Protein AF-A0A550D1D5-F1 (afdb_monomer_lite)

Radius of gyration: 18.04 Å; chains: 1; bounding box: 49×34×48 Å

Foldseek 3Di:
DCLVVPHDDDDDDPDQDPVRVLVVLPVVDPPVVSQVVLQSDAKDFGWDFDDDVPDNDTDIDGAWMWGDPGRDIDTQKGQDPVVRDMPPPAPVSSPGPVLVVVCVVVVHDPVRSRVVVVVVVVLVVVCVVVVPDDPVVVVVSVCCDVVVPPDPD

Structure (mmCIF, N/CA/C/O backbone):
data_AF-A0A550D1D5-F1
#
_entry.id   AF-A0A550D1D5-F1
#
loop_
_atom_site.group_PDB
_atom_site.id
_atom_site.type_symbol
_atom_site.label_atom_id
_atom_site.label_alt_id
_atom_site.label_comp_id
_atom_site.label_asym_id
_atom_site.label_entity_id
_atom_site.label_seq_id
_atom_site.pdbx_PDB_ins_code
_atom_site.Cartn_x
_atom_site.Cartn_y
_atom_site.Cartn_z
_atom_site.occupancy
_atom_site.B_iso_or_equiv
_atom_site.auth_seq_id
_atom_site.auth_comp_id
_atom_site.auth_asym_id
_atom_site.auth_atom_id
_atom_site.pdbx_PDB_model_num
ATOM 1 N N . GLN A 1 1 ? 8.834 -18.421 -6.012 1.00 59.66 1 GLN A N 1
ATOM 2 C CA . GLN A 1 1 ? 8.501 -19.024 -7.321 1.00 59.66 1 GLN A CA 1
ATOM 3 C C . GLN A 1 1 ? 7.104 -18.640 -7.808 1.00 59.66 1 GLN A C 1
ATOM 5 O O . GLN A 1 1 ? 7.028 -18.185 -8.934 1.00 59.66 1 GLN A O 1
ATOM 10 N N . ALA A 1 2 ? 6.041 -18.703 -6.991 1.00 64.44 2 ALA A N 1
ATOM 11 C CA . ALA A 1 2 ? 4.687 -18.287 -7.411 1.00 64.44 2 ALA A CA 1
ATOM 12 C C . ALA A 1 2 ? 4.609 -16.854 -7.992 1.00 64.44 2 ALA A C 1
ATOM 14 O O . ALA A 1 2 ? 4.050 -16.648 -9.063 1.00 64.44 2 ALA A O 1
ATOM 15 N N . VAL A 1 3 ? 5.254 -15.879 -7.338 1.00 66.12 3 VAL A N 1
ATOM 16 C CA . VAL A 1 3 ? 5.300 -14.490 -7.839 1.00 66.12 3 VAL A CA 1
ATOM 17 C C . VAL A 1 3 ? 6.063 -14.369 -9.161 1.00 66.12 3 VAL A C 1
ATOM 19 O O . VAL A 1 3 ? 5.657 -13.624 -10.045 1.00 66.12 3 VAL A O 1
ATOM 22 N N . ALA A 1 4 ? 7.122 -15.163 -9.343 1.00 55.81 4 ALA A N 1
ATOM 23 C CA . ALA A 1 4 ? 7.909 -15.172 -10.577 1.00 55.81 4 ALA A CA 1
ATOM 24 C C . ALA A 1 4 ? 7.141 -15.759 -11.776 1.00 55.81 4 ALA A C 1
ATOM 26 O O . ALA A 1 4 ? 7.469 -15.447 -12.914 1.00 55.81 4 ALA A O 1
ATOM 27 N N . SER A 1 5 ? 6.119 -16.588 -11.534 1.00 64.12 5 SER A N 1
ATOM 28 C CA . SER A 1 5 ? 5.243 -17.142 -12.573 1.00 64.12 5 SER A CA 1
ATOM 29 C C . SER A 1 5 ? 3.958 -16.333 -12.787 1.00 64.12 5 SER A C 1
ATOM 31 O O . SER A 1 5 ? 3.026 -16.832 -13.410 1.00 64.12 5 SER A O 1
ATOM 33 N N . GLY A 1 6 ? 3.887 -15.099 -12.271 1.00 63.66 6 GLY A N 1
ATOM 34 C CA . GLY A 1 6 ? 2.765 -14.182 -12.499 1.00 63.66 6 GLY A CA 1
ATOM 35 C C . GLY A 1 6 ? 1.617 -14.280 -11.490 1.00 63.66 6 GLY A C 1
ATOM 36 O O . GLY A 1 6 ? 0.579 -13.659 -11.700 1.00 63.66 6 GLY A O 1
ATOM 37 N N . HIS A 1 7 ? 1.777 -15.018 -10.386 1.00 80.12 7 HIS A N 1
ATOM 38 C CA . HIS A 1 7 ? 0.763 -15.069 -9.329 1.00 80.12 7 HIS A CA 1
ATOM 39 C C . HIS A 1 7 ? 0.976 -13.942 -8.316 1.00 80.12 7 HIS A C 1
ATOM 41 O O . HIS A 1 7 ? 2.084 -13.744 -7.817 1.00 80.12 7 HIS A O 1
ATOM 47 N N . GLY A 1 8 ? -0.094 -13.240 -7.940 1.00 81.38 8 GLY A N 1
ATOM 48 C CA . GLY A 1 8 ? -0.052 -12.340 -6.788 1.00 81.38 8 GLY A CA 1
ATOM 49 C C . GLY A 1 8 ? 0.331 -13.108 -5.519 1.00 81.38 8 GLY A C 1
ATOM 50 O O . GLY A 1 8 ? -0.134 -14.225 -5.295 1.00 81.38 8 GLY A O 1
ATOM 51 N N . GLY A 1 9 ? 1.192 -12.522 -4.688 1.00 86.06 9 GLY A N 1
ATOM 52 C CA . GLY A 1 9 ? 1.640 -13.135 -3.442 1.00 86.06 9 GLY A CA 1
ATOM 53 C C . GLY A 1 9 ? 1.754 -12.108 -2.327 1.00 86.06 9 GLY A C 1
ATOM 54 O O . GLY A 1 9 ? 2.210 -10.989 -2.550 1.00 86.06 9 GLY A O 1
ATOM 55 N N . LEU A 1 10 ? 1.360 -12.509 -1.120 1.00 91.12 10 LEU A N 1
ATOM 56 C CA . LEU A 1 10 ? 1.539 -11.741 0.106 1.00 91.12 10 LEU A CA 1
ATOM 57 C C . LEU A 1 10 ? 2.241 -12.627 1.133 1.00 91.12 10 LEU A C 1
ATOM 59 O O . LEU A 1 10 ? 1.920 -13.805 1.275 1.00 91.12 10 LEU A O 1
ATOM 63 N N . THR A 1 11 ? 3.195 -12.056 1.857 1.00 90.31 11 THR A N 1
ATOM 64 C CA . THR A 1 11 ? 3.875 -12.722 2.969 1.00 90.31 11 THR A CA 1
ATOM 65 C C . THR A 1 11 ? 4.204 -11.704 4.053 1.00 90.31 11 THR A C 1
ATOM 67 O O . THR A 1 11 ? 4.201 -10.497 3.806 1.00 90.31 11 THR A O 1
ATOM 70 N N . THR A 1 12 ? 4.508 -12.184 5.254 1.00 91.06 12 THR A N 1
ATOM 71 C CA . THR A 1 12 ? 4.978 -11.355 6.365 1.00 91.06 12 THR A CA 1
ATOM 72 C C . THR A 1 12 ? 6.469 -11.582 6.600 1.00 91.06 12 THR A C 1
ATOM 74 O O . THR A 1 12 ? 6.991 -12.677 6.394 1.00 91.06 12 THR A O 1
ATOM 77 N N . PHE A 1 13 ? 7.169 -10.531 7.028 1.00 89.75 13 PHE A N 1
ATOM 78 C CA . PHE A 1 13 ? 8.565 -10.602 7.450 1.00 89.75 13 PHE A CA 1
ATOM 79 C C . PHE A 1 13 ? 8.719 -9.937 8.811 1.00 89.75 13 PHE A C 1
ATOM 81 O O . PHE A 1 13 ? 8.116 -8.899 9.083 1.00 89.75 13 PHE A O 1
ATOM 88 N N . HIS A 1 14 ? 9.565 -10.514 9.659 1.00 88.56 14 HIS A N 1
ATOM 89 C CA . HIS A 1 14 ? 9.996 -9.841 10.874 1.00 88.56 14 HIS A CA 1
ATOM 90 C C . HIS A 1 14 ? 11.143 -8.878 10.536 1.00 88.56 14 HIS A C 1
ATOM 92 O O . HIS A 1 14 ? 12.240 -9.321 10.201 1.00 88.56 14 HIS A O 1
ATOM 98 N N . GLY A 1 15 ? 10.891 -7.572 10.606 1.00 85.50 15 GLY A N 1
ATOM 99 C CA . GLY A 1 15 ? 11.860 -6.507 10.333 1.00 85.50 15 GLY A CA 1
ATOM 100 C C . GLY A 1 15 ? 11.300 -5.149 10.757 1.00 85.50 15 GLY A C 1
ATOM 101 O O . GLY A 1 15 ? 10.082 -4.992 10.851 1.00 85.50 15 GLY A O 1
ATOM 102 N N . SER A 1 16 ? 12.163 -4.177 11.062 1.00 83.94 16 SER A N 1
ATOM 103 C CA . SER A 1 16 ? 11.716 -2.862 11.548 1.00 83.94 16 SER A CA 1
ATOM 104 C C . SER A 1 16 ? 11.365 -1.881 10.421 1.00 83.94 16 SER A C 1
ATOM 106 O O . SER A 1 16 ? 10.656 -0.897 10.659 1.00 83.94 16 SER A O 1
ATOM 108 N N . ASN A 1 17 ? 11.869 -2.139 9.212 1.00 88.31 17 ASN A N 1
ATOM 109 C CA . ASN A 1 17 ? 11.662 -1.374 7.984 1.00 88.31 17 ASN A CA 1
ATOM 110 C C . ASN A 1 17 ? 12.009 -2.249 6.753 1.00 88.31 17 ASN A C 1
ATOM 112 O O . ASN A 1 17 ? 12.408 -3.407 6.893 1.00 88.31 17 ASN A O 1
ATOM 116 N N . HIS A 1 18 ? 11.875 -1.694 5.546 1.00 90.19 18 HIS A N 1
ATOM 117 C CA . HIS A 1 18 ? 12.176 -2.403 4.299 1.00 90.19 18 HIS A CA 1
ATOM 118 C C . HIS A 1 18 ? 13.664 -2.777 4.145 1.00 90.19 18 HIS A C 1
ATOM 120 O O . HIS A 1 18 ? 13.953 -3.876 3.679 1.00 90.19 18 HIS A O 1
ATOM 126 N N . VAL A 1 19 ? 14.604 -1.931 4.585 1.00 91.06 19 VAL A N 1
ATOM 127 C CA . VAL A 1 19 ? 16.056 -2.199 4.529 1.00 91.06 19 VAL A CA 1
ATOM 128 C C . VAL A 1 19 ? 16.411 -3.456 5.320 1.00 91.06 19 VAL A C 1
ATOM 130 O O . VAL A 1 19 ? 17.149 -4.305 4.819 1.00 91.06 19 VAL A O 1
ATOM 133 N N . ASP A 1 20 ? 15.839 -3.635 6.512 1.00 90.38 20 ASP A N 1
ATOM 134 C CA . ASP A 1 20 ? 16.045 -4.843 7.320 1.00 90.38 20 ASP A CA 1
ATOM 135 C C . ASP A 1 20 ? 15.563 -6.099 6.587 1.00 90.38 20 ASP A C 1
ATOM 137 O O . ASP A 1 20 ? 16.238 -7.129 6.593 1.00 90.38 20 ASP A O 1
ATOM 141 N N . VAL A 1 21 ? 14.388 -6.021 5.952 1.00 89.12 21 VAL A N 1
ATOM 142 C CA . VAL A 1 21 ? 13.800 -7.138 5.200 1.00 89.12 21 VAL A CA 1
ATOM 143 C C . VAL A 1 21 ? 14.686 -7.496 4.008 1.00 89.12 21 VAL A C 1
ATOM 145 O O . VAL A 1 21 ? 15.037 -8.664 3.840 1.00 89.12 21 VAL A O 1
ATOM 148 N N . ILE A 1 22 ? 15.121 -6.503 3.230 1.00 88.56 22 ILE A N 1
ATOM 149 C CA . ILE A 1 22 ? 16.013 -6.706 2.082 1.00 88.56 22 ILE A CA 1
ATOM 150 C C . ILE A 1 22 ? 17.381 -7.249 2.510 1.00 88.56 22 ILE A C 1
ATOM 152 O O . ILE A 1 22 ? 17.929 -8.136 1.848 1.00 88.56 22 ILE A O 1
ATOM 156 N N . THR A 1 23 ? 17.921 -6.772 3.631 1.00 88.69 23 THR A N 1
ATOM 157 C CA . THR A 1 23 ? 19.187 -7.263 4.195 1.00 88.69 23 THR A CA 1
ATOM 158 C C . THR A 1 23 ? 19.064 -8.725 4.614 1.00 88.69 23 THR A C 1
ATOM 160 O O . THR A 1 23 ? 19.919 -9.536 4.267 1.00 88.69 23 THR A O 1
ATOM 163 N N . ARG A 1 24 ? 17.967 -9.102 5.286 1.00 87.06 24 ARG A N 1
ATOM 164 C CA . ARG A 1 24 ? 17.691 -10.499 5.662 1.00 87.06 24 ARG A CA 1
ATOM 165 C C . ARG A 1 24 ? 17.557 -11.404 4.442 1.00 87.06 24 ARG A C 1
ATOM 167 O O . ARG A 1 24 ? 18.178 -12.458 4.412 1.00 87.06 24 ARG A O 1
ATOM 174 N N . ILE A 1 25 ? 16.803 -10.985 3.426 1.00 85.69 25 ILE A N 1
ATOM 175 C CA . ILE A 1 25 ? 16.678 -11.723 2.157 1.00 85.69 25 ILE A CA 1
ATOM 176 C C . ILE A 1 25 ? 18.057 -11.919 1.520 1.00 85.69 25 ILE A C 1
ATOM 178 O O . ILE A 1 25 ? 18.394 -13.026 1.110 1.00 85.69 25 ILE A O 1
ATOM 182 N N . SER A 1 26 ? 18.875 -10.866 1.489 1.00 85.88 26 SER A N 1
ATOM 183 C CA . SER A 1 26 ? 20.223 -10.920 0.917 1.00 85.88 26 SER A CA 1
ATOM 184 C C . SER A 1 26 ? 21.181 -11.811 1.701 1.00 85.88 26 SER A C 1
ATOM 186 O O . SER A 1 26 ? 22.073 -12.388 1.100 1.00 85.88 26 SER A O 1
ATOM 188 N N . GLY A 1 27 ? 21.003 -11.939 3.017 1.00 86.75 27 GLY A N 1
ATOM 189 C CA . GLY A 1 27 ? 21.791 -12.858 3.839 1.00 86.75 27 GLY A CA 1
ATOM 190 C C . GLY A 1 27 ? 21.357 -14.324 3.725 1.00 86.75 27 GLY A C 1
ATOM 191 O O . GLY A 1 27 ? 22.164 -15.212 3.973 1.00 86.75 27 GLY A O 1
ATOM 192 N N . LEU A 1 28 ? 20.095 -14.587 3.364 1.00 86.06 28 LEU A N 1
ATOM 193 C CA . LEU A 1 28 ? 19.540 -15.942 3.243 1.00 86.06 28 LEU A CA 1
ATOM 194 C C . LEU A 1 28 ? 19.699 -16.546 1.841 1.00 86.06 28 LEU A C 1
ATOM 196 O O . LEU A 1 28 ? 19.622 -17.764 1.692 1.00 86.06 28 LEU A O 1
ATOM 200 N N . LEU A 1 29 ? 19.873 -15.713 0.815 1.00 87.19 29 LEU A N 1
ATOM 201 C CA . LEU A 1 29 ? 19.921 -16.118 -0.590 1.00 87.19 29 LEU A CA 1
ATOM 202 C C . LEU A 1 29 ? 21.279 -15.761 -1.204 1.00 87.19 29 LEU A C 1
ATOM 204 O O . LEU A 1 29 ? 21.915 -14.792 -0.804 1.00 87.19 29 LEU A O 1
ATOM 208 N N . GLY A 1 30 ? 21.704 -16.506 -2.228 1.00 87.31 30 GLY A N 1
ATOM 209 C CA . GLY A 1 30 ? 22.859 -16.108 -3.040 1.00 87.31 30 GLY A CA 1
ATOM 210 C C . GLY A 1 30 ? 22.633 -14.757 -3.749 1.00 87.31 30 GLY A C 1
ATOM 211 O O . GLY A 1 30 ? 21.475 -14.358 -3.923 1.00 87.31 30 GLY A O 1
ATOM 212 N N . PRO A 1 31 ? 23.699 -14.057 -4.191 1.00 85.56 31 PRO A N 1
ATOM 213 C CA . PRO A 1 31 ? 23.608 -12.701 -4.745 1.00 85.56 31 PRO A CA 1
ATOM 214 C C . PRO A 1 31 ? 22.560 -12.537 -5.858 1.00 85.56 31 PRO A C 1
ATOM 216 O O . PRO A 1 31 ? 21.673 -11.688 -5.740 1.00 85.56 31 PRO A O 1
ATOM 219 N N . ASP A 1 32 ? 22.599 -13.400 -6.877 1.00 85.50 32 ASP A N 1
ATOM 220 C CA . ASP A 1 32 ? 21.700 -13.331 -8.037 1.00 85.50 32 ASP A CA 1
ATOM 221 C C . ASP A 1 32 ? 20.240 -13.582 -7.647 1.00 85.50 32 ASP A C 1
ATOM 223 O O . ASP A 1 32 ? 19.3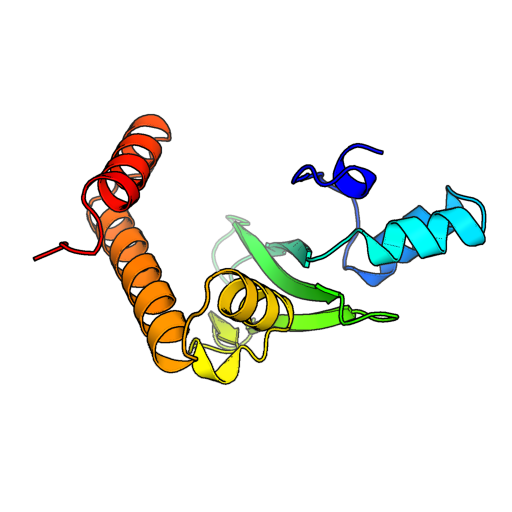29 -12.862 -8.061 1.00 85.50 32 ASP A O 1
ATOM 227 N N . LEU A 1 33 ? 20.008 -14.577 -6.787 1.00 85.25 33 LEU A N 1
ATOM 228 C CA . LEU A 1 33 ? 18.666 -14.920 -6.326 1.00 85.25 33 LEU A CA 1
ATOM 229 C C . LEU A 1 33 ? 18.092 -13.826 -5.417 1.00 85.25 33 LEU A C 1
ATOM 231 O O . LEU A 1 33 ? 16.906 -13.521 -5.507 1.00 85.25 33 LEU A O 1
ATOM 235 N N . SER A 1 34 ? 18.921 -13.192 -4.584 1.00 85.31 34 SER A N 1
ATOM 236 C CA . SER A 1 34 ? 18.521 -12.026 -3.790 1.00 85.31 34 SER A CA 1
ATOM 237 C C . SER A 1 34 ? 18.128 -10.842 -4.677 1.00 85.31 34 SER A C 1
ATOM 239 O O . SER A 1 34 ? 17.140 -10.158 -4.400 1.00 85.31 34 SER A O 1
ATOM 241 N N . GLN A 1 35 ? 18.873 -10.586 -5.756 1.00 85.69 35 GLN A N 1
ATOM 242 C CA . GLN A 1 35 ? 18.536 -9.526 -6.706 1.00 85.69 35 GLN A CA 1
ATOM 243 C C . GLN A 1 35 ? 17.209 -9.808 -7.420 1.00 85.69 35 GLN A C 1
ATOM 245 O O . GLN A 1 35 ? 16.337 -8.940 -7.443 1.00 85.69 35 GLN A O 1
ATOM 250 N N . GLN A 1 36 ? 17.016 -11.025 -7.931 1.00 84.94 36 GLN A N 1
ATOM 251 C CA . GLN A 1 36 ? 15.748 -11.427 -8.547 1.00 84.94 36 GLN A CA 1
ATOM 252 C C . GLN A 1 36 ? 14.590 -11.330 -7.550 1.00 84.94 36 GLN A C 1
ATOM 254 O O . GLN A 1 36 ? 13.531 -10.800 -7.871 1.00 84.94 36 GLN A O 1
ATOM 259 N N . PHE A 1 37 ? 14.789 -11.785 -6.311 1.00 84.19 37 PHE A N 1
ATOM 260 C CA . PHE A 1 37 ? 13.756 -11.727 -5.282 1.00 84.19 37 PHE A CA 1
ATOM 261 C C . PHE A 1 37 ? 13.367 -10.287 -4.941 1.00 84.19 37 PHE A C 1
ATOM 263 O O . PHE A 1 37 ? 12.180 -9.987 -4.838 1.00 84.19 37 PHE A O 1
ATOM 270 N N . ARG A 1 38 ? 14.346 -9.379 -4.827 1.00 85.62 38 ARG A N 1
ATOM 271 C CA . ARG A 1 38 ? 14.100 -7.940 -4.649 1.00 85.62 38 ARG A CA 1
ATOM 272 C C . ARG A 1 38 ? 13.201 -7.378 -5.744 1.00 85.62 38 ARG A C 1
ATOM 274 O O . ARG A 1 38 ? 12.234 -6.700 -5.421 1.00 85.62 38 ARG A O 1
ATOM 281 N N . GLN A 1 39 ? 13.482 -7.699 -7.006 1.00 85.69 39 GLN A N 1
ATOM 282 C CA . GLN A 1 39 ? 12.706 -7.225 -8.160 1.00 85.69 39 GLN A CA 1
ATOM 283 C C . GLN A 1 39 ? 11.254 -7.727 -8.166 1.00 85.69 39 GLN A C 1
ATOM 285 O O . GLN A 1 39 ? 10.381 -7.064 -8.720 1.00 85.69 39 GLN A O 1
ATOM 290 N N . LEU A 1 40 ? 10.979 -8.870 -7.531 1.00 87.06 40 LEU A N 1
ATOM 291 C CA . LEU A 1 40 ? 9.631 -9.435 -7.427 1.00 87.06 40 LEU A CA 1
ATOM 292 C C . LEU A 1 40 ? 8.787 -8.811 -6.306 1.00 87.06 40 LEU A C 1
ATOM 294 O O . LEU A 1 40 ? 7.567 -8.971 -6.305 1.00 87.06 40 LEU A O 1
ATOM 298 N N . ILE A 1 41 ? 9.400 -8.115 -5.346 1.00 90.94 41 ILE A N 1
ATOM 299 C CA . ILE A 1 41 ? 8.664 -7.400 -4.299 1.00 90.94 41 ILE A CA 1
ATOM 300 C C . ILE A 1 41 ? 8.192 -6.073 -4.886 1.00 90.94 41 ILE A C 1
ATOM 302 O O . ILE A 1 41 ? 9.013 -5.210 -5.173 1.00 90.94 41 ILE A O 1
ATOM 306 N N . SER A 1 42 ? 6.881 -5.891 -5.035 1.00 93.50 42 SER A N 1
ATOM 307 C CA . SER A 1 42 ? 6.299 -4.638 -5.531 1.00 93.50 42 SER A CA 1
ATOM 308 C C . SER A 1 42 ? 6.138 -3.583 -4.435 1.00 93.50 42 SER A C 1
ATOM 310 O O . SER A 1 42 ? 6.437 -2.412 -4.666 1.00 93.50 42 SER A O 1
ATOM 312 N N . VAL A 1 43 ? 5.686 -3.993 -3.246 1.00 94.94 43 VAL A N 1
ATOM 313 C CA . VAL A 1 43 ? 5.333 -3.109 -2.125 1.00 94.94 43 VAL A CA 1
ATOM 314 C C . VAL A 1 43 ? 5.754 -3.743 -0.799 1.00 94.94 43 VAL A C 1
ATOM 316 O O . VAL A 1 43 ? 5.586 -4.947 -0.599 1.00 94.94 43 VAL A O 1
ATOM 319 N N . VAL A 1 44 ? 6.251 -2.932 0.137 1.00 95.25 44 VAL A N 1
ATOM 320 C CA . VAL A 1 44 ? 6.493 -3.330 1.532 1.00 95.25 44 VAL A CA 1
ATOM 321 C C . VAL A 1 44 ? 5.771 -2.364 2.468 1.00 95.25 44 VAL A C 1
ATOM 323 O O . VAL A 1 44 ? 6.080 -1.175 2.504 1.00 95.25 44 VAL A O 1
ATOM 326 N N . ALA A 1 45 ? 4.839 -2.888 3.266 1.00 95.62 45 ALA A N 1
ATOM 327 C CA . ALA A 1 45 ? 4.172 -2.145 4.332 1.00 95.62 45 ALA A CA 1
ATOM 328 C C . ALA A 1 45 ? 4.824 -2.461 5.686 1.00 95.62 45 ALA A C 1
ATOM 330 O O . ALA A 1 45 ? 4.860 -3.611 6.126 1.00 95.62 45 ALA A O 1
ATOM 331 N N . SER A 1 46 ? 5.329 -1.432 6.363 1.00 95.38 46 SER A N 1
ATOM 332 C CA . SER A 1 46 ? 5.937 -1.552 7.690 1.00 95.38 46 SER A CA 1
ATOM 333 C C . SER A 1 46 ? 4.890 -1.300 8.770 1.00 95.38 46 SER A C 1
ATOM 335 O O . SER A 1 46 ? 4.307 -0.219 8.824 1.00 95.38 46 SER A O 1
ATOM 337 N N . ILE A 1 47 ? 4.677 -2.274 9.656 1.00 93.88 47 ILE A N 1
ATOM 338 C CA . ILE A 1 47 ? 3.714 -2.188 10.763 1.00 93.88 47 ILE A CA 1
ATOM 339 C C . ILE A 1 47 ? 4.480 -2.103 12.082 1.00 93.88 47 ILE A C 1
ATOM 341 O O . ILE A 1 47 ? 5.335 -2.945 12.359 1.00 93.88 47 ILE A O 1
ATOM 345 N N . LYS A 1 48 ? 4.158 -1.114 12.921 1.00 91.19 48 LYS A N 1
ATOM 346 C CA . LYS A 1 48 ? 4.769 -0.943 14.247 1.00 91.19 48 LYS A CA 1
ATOM 347 C C . LYS A 1 48 ? 3.717 -0.826 15.338 1.00 91.19 48 LYS A C 1
ATOM 349 O O . LYS A 1 48 ? 2.602 -0.362 15.109 1.00 91.19 48 LYS A O 1
ATOM 354 N N . ARG A 1 49 ? 4.101 -1.251 16.541 1.00 88.00 49 ARG A N 1
ATOM 355 C CA . ARG A 1 49 ? 3.372 -0.963 17.777 1.00 88.00 49 ARG A CA 1
ATOM 356 C C . ARG A 1 49 ? 3.709 0.469 18.193 1.00 88.00 49 ARG A C 1
ATOM 358 O O . ARG A 1 49 ? 4.882 0.777 18.374 1.00 88.00 49 ARG A O 1
ATOM 365 N N . ILE A 1 50 ? 2.692 1.311 18.315 1.00 83.38 50 ILE A N 1
ATOM 366 C CA . ILE A 1 50 ? 2.793 2.704 18.750 1.00 83.38 50 ILE A CA 1
ATOM 367 C C . ILE A 1 50 ? 2.008 2.835 20.052 1.00 83.38 50 ILE A C 1
ATOM 369 O O . ILE A 1 50 ? 0.899 2.312 20.176 1.00 83.38 50 ILE A O 1
ATOM 373 N N . GLU A 1 51 ? 2.602 3.510 21.026 1.00 78.19 51 GLU A N 1
ATOM 374 C CA . GLU A 1 51 ? 1.920 3.907 22.253 1.00 78.19 51 GLU A CA 1
ATOM 375 C C . GLU A 1 51 ? 1.364 5.314 22.048 1.00 78.19 51 GLU A C 1
ATOM 377 O O . GLU A 1 51 ? 2.102 6.242 21.718 1.00 78.19 51 GLU A O 1
ATOM 382 N N . GLU A 1 52 ? 0.048 5.463 22.173 1.00 69.25 52 GLU A N 1
ATOM 383 C CA . GLU A 1 52 ? -0.596 6.771 22.089 1.00 69.25 52 GLU A CA 1
ATOM 384 C C . GLU A 1 52 ? -0.360 7.524 23.402 1.00 69.25 52 GLU A C 1
ATOM 386 O O . GLU A 1 52 ? -0.539 6.972 24.493 1.00 69.25 52 GLU A O 1
ATOM 391 N N . HIS A 1 53 ? 0.060 8.789 23.315 1.00 63.06 53 HIS A N 1
ATOM 392 C CA . HIS A 1 53 ? 0.300 9.612 24.500 1.00 63.06 53 HIS A CA 1
ATOM 393 C C . HIS A 1 53 ? -0.966 9.659 25.372 1.00 63.06 53 HIS A C 1
ATOM 395 O O . HIS A 1 53 ? -2.020 10.111 24.935 1.00 63.06 53 HIS A O 1
ATOM 401 N N . GLY A 1 54 ? -0.863 9.173 26.613 1.00 61.94 54 GLY A N 1
ATOM 402 C CA . GLY A 1 54 ? -1.966 9.158 27.581 1.00 61.94 54 GLY A CA 1
ATOM 403 C C . GLY A 1 54 ? -2.867 7.918 27.544 1.00 61.94 54 GLY A C 1
ATOM 404 O O . GLY A 1 54 ? -3.672 7.742 28.458 1.00 61.94 54 GLY A O 1
ATOM 405 N N . ASN A 1 55 ? -2.706 7.013 26.573 1.00 59.50 55 ASN A N 1
ATOM 406 C CA . ASN A 1 55 ? -3.458 5.762 26.505 1.00 59.50 55 ASN A CA 1
ATOM 407 C C . ASN A 1 55 ? -2.499 4.564 26.567 1.00 59.50 55 ASN A C 1
ATOM 409 O O . ASN A 1 55 ? -1.726 4.310 25.651 1.00 59.50 55 ASN A O 1
ATOM 413 N N . LYS A 1 56 ? -2.565 3.770 27.646 1.00 57.78 56 LYS A N 1
ATOM 414 C CA . LYS A 1 56 ? -1.736 2.553 27.808 1.00 57.78 56 LYS A CA 1
ATOM 415 C C . LYS A 1 56 ? -2.066 1.448 26.790 1.00 57.78 56 LYS A C 1
ATOM 417 O O . LYS A 1 56 ? -1.423 0.397 26.787 1.00 57.78 56 LYS A O 1
ATOM 422 N N . LYS A 1 57 ? -3.085 1.644 25.948 1.00 62.81 57 LYS A N 1
ATOM 423 C CA . LYS A 1 57 ? -3.407 0.738 24.848 1.00 62.81 57 LYS A CA 1
ATOM 424 C C . LYS A 1 57 ? -2.465 1.008 23.685 1.00 62.81 57 LYS A C 1
ATOM 426 O O . LYS A 1 57 ? -2.604 1.982 22.958 1.00 62.81 57 LYS A O 1
ATOM 431 N N . ALA A 1 58 ? -1.500 0.114 23.521 1.00 67.69 58 ALA A N 1
ATOM 432 C CA . ALA A 1 58 ? -0.647 0.138 22.353 1.00 67.69 58 ALA A CA 1
ATOM 433 C C . ALA A 1 58 ? -1.427 -0.323 21.116 1.00 67.69 58 ALA A C 1
ATOM 435 O O . ALA A 1 58 ? -1.979 -1.426 21.101 1.00 67.69 58 ALA A O 1
ATOM 436 N N . ASN A 1 59 ? -1.414 0.500 20.072 1.00 81.56 59 ASN A N 1
ATOM 437 C CA . ASN A 1 59 ? -2.073 0.227 18.802 1.00 81.56 59 ASN A CA 1
ATOM 438 C C . ASN A 1 59 ? -1.028 -0.149 17.747 1.00 81.56 59 ASN A C 1
ATOM 440 O O . ASN A 1 59 ? 0.108 0.326 17.766 1.00 81.56 59 ASN A O 1
ATOM 444 N N . ARG A 1 60 ? -1.386 -1.040 16.818 1.00 86.50 60 ARG A N 1
ATOM 445 C CA . ARG A 1 60 ? -0.543 -1.329 15.651 1.00 86.50 60 ARG A CA 1
ATOM 446 C C . ARG A 1 60 ? -0.961 -0.406 14.518 1.00 86.50 60 ARG A C 1
ATOM 448 O O . ARG A 1 60 ? -2.126 -0.424 14.136 1.00 86.50 60 ARG A O 1
ATOM 455 N N . LYS A 1 61 ? -0.023 0.364 13.971 1.00 88.94 61 LYS A N 1
ATOM 456 C CA . LYS A 1 61 ? -0.255 1.199 12.786 1.00 88.94 61 LYS A CA 1
ATOM 457 C C . LYS A 1 61 ? 0.725 0.815 11.684 1.00 88.94 61 LYS A C 1
ATOM 459 O O . LYS A 1 61 ? 1.866 0.434 11.962 1.00 88.94 61 LYS A O 1
ATOM 464 N N . ILE A 1 62 ? 0.279 0.915 10.434 1.00 92.62 62 ILE A N 1
ATOM 465 C CA . ILE A 1 62 ? 1.208 1.016 9.306 1.00 92.62 62 ILE A CA 1
ATOM 466 C C . ILE A 1 62 ? 1.932 2.352 9.478 1.00 92.62 62 ILE A C 1
ATOM 468 O O . ILE A 1 62 ? 1.290 3.360 9.744 1.00 92.62 62 ILE A O 1
ATOM 472 N N . VAL A 1 63 ? 3.257 2.359 9.389 1.00 94.38 63 VAL A N 1
ATOM 473 C CA . VAL A 1 63 ? 4.068 3.573 9.595 1.00 94.38 63 VAL A CA 1
ATOM 474 C C . VAL A 1 63 ? 4.750 4.056 8.329 1.00 94.38 63 VAL A C 1
ATOM 476 O O . VAL A 1 63 ? 5.152 5.212 8.259 1.00 94.38 63 VAL A O 1
ATOM 479 N N . SER A 1 64 ? 4.906 3.160 7.359 1.00 95.31 64 SER A N 1
ATOM 480 C CA . SER A 1 64 ? 5.569 3.412 6.089 1.00 95.31 64 SER A CA 1
ATOM 481 C C . SER A 1 64 ? 5.096 2.380 5.070 1.00 95.31 64 SER A C 1
ATOM 483 O O . SER A 1 64 ? 4.964 1.196 5.405 1.00 95.31 64 SER A O 1
ATOM 485 N N . ILE A 1 65 ? 4.847 2.823 3.844 1.00 96.19 65 ILE A N 1
ATOM 486 C CA . ILE A 1 65 ? 4.678 1.980 2.665 1.00 96.19 65 ILE A CA 1
ATOM 487 C C . ILE A 1 65 ? 5.743 2.411 1.668 1.00 96.19 65 ILE A C 1
ATOM 489 O O . ILE A 1 65 ? 5.823 3.586 1.299 1.00 96.19 65 ILE A O 1
ATOM 493 N N . VAL A 1 66 ? 6.552 1.449 1.233 1.00 96.44 66 VAL A N 1
ATOM 494 C CA . VAL A 1 66 ? 7.541 1.658 0.179 1.00 96.44 66 VAL A CA 1
ATOM 495 C C . VAL A 1 66 ? 7.209 0.814 -1.040 1.00 96.44 66 VAL A C 1
ATOM 497 O O . VAL A 1 66 ? 6.746 -0.321 -0.914 1.00 96.44 66 VAL A O 1
ATOM 500 N N . GLU A 1 67 ? 7.480 1.354 -2.219 1.00 96.12 67 GLU A N 1
ATOM 501 C CA . GLU A 1 67 ? 7.324 0.666 -3.495 1.00 96.12 67 GLU A CA 1
ATOM 502 C C . GLU A 1 67 ? 8.669 0.413 -4.145 1.00 96.12 67 GLU A C 1
ATOM 504 O O . GLU A 1 67 ? 9.572 1.244 -4.078 1.00 96.12 67 GLU A O 1
ATOM 509 N N . ASN A 1 68 ? 8.779 -0.713 -4.834 1.00 93.44 68 ASN A N 1
ATOM 510 C CA . ASN A 1 68 ? 9.924 -0.992 -5.677 1.00 93.44 68 ASN A CA 1
ATOM 511 C C . ASN A 1 68 ? 9.863 -0.152 -6.962 1.00 93.44 68 ASN A C 1
ATOM 513 O O . ASN A 1 68 ? 8.909 -0.256 -7.740 1.00 93.44 68 ASN A O 1
ATOM 517 N N . VAL A 1 69 ? 10.907 0.643 -7.191 1.00 92.25 69 VAL A N 1
ATOM 518 C CA . VAL A 1 69 ? 11.093 1.529 -8.352 1.00 92.25 69 VAL A CA 1
ATOM 519 C C . VAL A 1 69 ? 12.173 1.010 -9.318 1.00 92.25 69 VAL A C 1
ATOM 521 O O . VAL A 1 69 ? 12.777 1.772 -10.066 1.00 92.25 69 VAL A O 1
ATOM 524 N N . GLY A 1 70 ? 12.424 -0.301 -9.311 1.00 86.56 70 GLY A N 1
ATOM 525 C CA . GLY A 1 70 ? 13.400 -1.005 -10.143 1.00 86.56 70 GLY A CA 1
ATOM 526 C C . GLY A 1 70 ? 14.511 -1.627 -9.299 1.00 86.56 70 GLY A C 1
ATOM 527 O O . GLY A 1 70 ? 14.426 -2.788 -8.903 1.00 86.56 70 GLY A O 1
ATOM 528 N N . ASN A 1 71 ? 15.565 -0.850 -9.041 1.00 81.38 71 ASN A N 1
ATOM 529 C CA . ASN A 1 71 ? 16.722 -1.293 -8.249 1.00 81.38 71 ASN A CA 1
ATOM 530 C C . ASN A 1 71 ? 16.687 -0.810 -6.793 1.00 81.38 71 ASN A C 1
ATOM 532 O O . ASN A 1 71 ? 17.579 -1.157 -6.021 1.00 81.38 71 ASN A O 1
ATOM 536 N N . ASP A 1 72 ? 15.680 -0.019 -6.425 1.00 88.56 72 ASP A N 1
ATOM 537 C CA . ASP A 1 72 ? 15.553 0.577 -5.099 1.00 88.56 72 ASP A CA 1
ATOM 538 C C . ASP A 1 72 ? 14.084 0.633 -4.655 1.00 88.56 72 ASP A C 1
ATOM 540 O O . ASP A 1 72 ? 13.170 0.338 -5.434 1.00 88.56 72 ASP A O 1
ATOM 544 N N . PHE A 1 73 ? 13.863 1.016 -3.402 1.00 93.19 73 PHE A N 1
ATOM 545 C CA . PHE A 1 73 ? 12.554 1.230 -2.810 1.00 93.19 73 PHE A CA 1
ATOM 546 C C . PHE A 1 73 ? 12.338 2.710 -2.497 1.00 93.19 73 PHE A C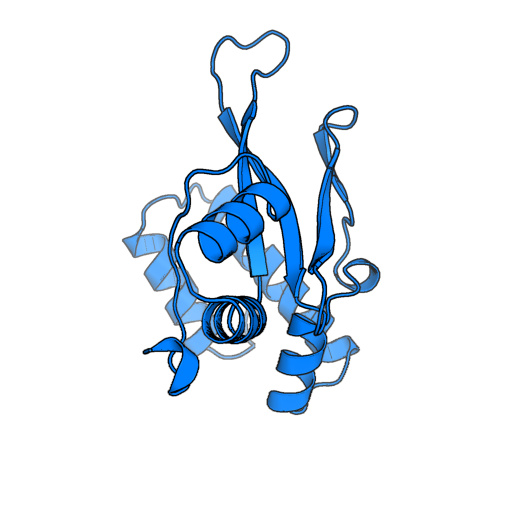 1
ATOM 548 O O . PHE A 1 73 ? 13.188 3.375 -1.911 1.00 93.19 73 PHE A O 1
ATOM 555 N N . LYS A 1 74 ? 11.160 3.224 -2.845 1.00 94.38 74 LYS A N 1
ATOM 556 C CA . LYS A 1 74 ? 10.748 4.602 -2.575 1.00 94.38 74 LYS A CA 1
ATOM 557 C C . LYS A 1 74 ? 9.588 4.612 -1.591 1.00 94.38 74 LYS A C 1
ATOM 559 O O . LYS A 1 74 ? 8.595 3.926 -1.810 1.00 94.38 74 LYS A O 1
ATOM 564 N N . GLU A 1 75 ? 9.693 5.407 -0.530 1.00 95.00 75 GLU A N 1
ATOM 565 C CA . GLU A 1 75 ? 8.573 5.656 0.381 1.00 95.00 75 GLU A CA 1
ATOM 566 C C . GLU A 1 75 ? 7.505 6.509 -0.308 1.00 95.00 75 GLU A C 1
ATOM 568 O O . GLU A 1 75 ? 7.798 7.585 -0.826 1.00 95.00 75 GLU A O 1
ATOM 573 N N . ILE A 1 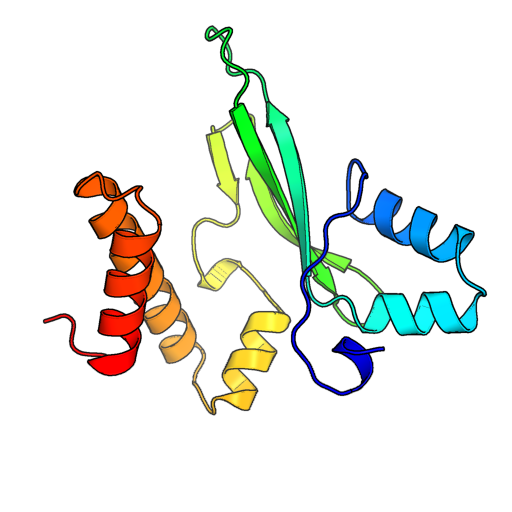76 ? 6.275 5.996 -0.328 1.00 95.50 76 ILE A N 1
ATOM 574 C CA . ILE A 1 76 ? 5.113 6.645 -0.954 1.00 95.50 76 ILE A CA 1
ATOM 575 C C . ILE A 1 76 ? 4.033 7.019 0.060 1.00 95.50 76 ILE A C 1
ATOM 577 O O . ILE A 1 76 ? 3.112 7.758 -0.261 1.00 95.50 76 ILE A O 1
ATOM 581 N N . PHE A 1 77 ? 4.119 6.482 1.277 1.00 94.38 77 PHE A N 1
ATOM 582 C CA . PHE A 1 77 ? 3.154 6.729 2.337 1.00 94.38 77 PHE A CA 1
ATOM 583 C C . PHE A 1 77 ? 3.849 6.599 3.684 1.00 94.38 77 PHE A C 1
ATOM 585 O O . PHE A 1 77 ? 4.574 5.629 3.913 1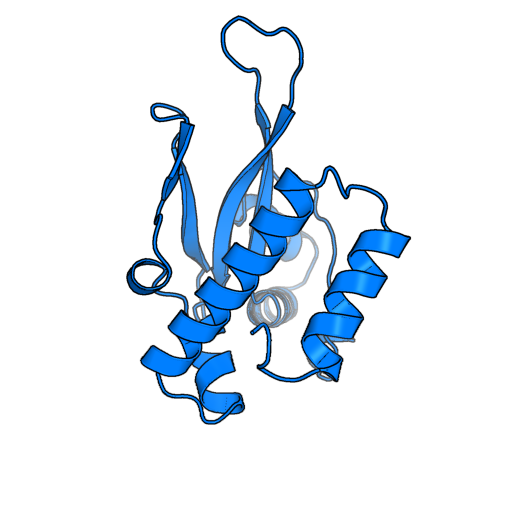.00 94.38 77 PHE A O 1
ATOM 592 N N . LYS A 1 78 ? 3.617 7.539 4.592 1.00 94.62 78 LYS A N 1
ATOM 593 C CA . LYS A 1 78 ? 4.230 7.573 5.918 1.00 94.62 78 LYS A CA 1
ATOM 594 C C . LYS A 1 78 ? 3.255 8.113 6.945 1.00 94.62 78 LYS A C 1
ATOM 596 O O . LYS A 1 78 ? 2.510 9.047 6.683 1.00 94.62 78 LYS A O 1
ATOM 601 N N . TYR A 1 79 ? 3.298 7.553 8.143 1.00 92.38 79 TYR A N 1
ATOM 602 C CA . TYR A 1 79 ? 2.577 8.105 9.282 1.00 92.38 79 TYR A CA 1
ATOM 603 C C . TYR A 1 79 ? 3.394 9.221 9.953 1.00 92.38 79 TYR A C 1
ATOM 605 O O . TYR A 1 79 ? 4.536 9.000 10.371 1.00 92.38 79 TYR A O 1
ATOM 613 N N . ASP A 1 80 ? 2.819 10.419 10.056 1.00 89.94 80 ASP A N 1
ATOM 614 C CA . ASP A 1 80 ? 3.375 11.547 10.803 1.00 89.94 80 ASP A CA 1
ATOM 615 C C . ASP A 1 80 ? 2.951 11.449 12.275 1.00 89.94 80 ASP A C 1
ATOM 617 O O . ASP A 1 80 ? 1.834 11.801 12.653 1.00 89.94 80 ASP A O 1
ATOM 621 N N . TYR A 1 81 ? 3.871 10.984 13.122 1.00 85.56 81 TYR A N 1
ATOM 622 C CA . TYR A 1 81 ? 3.644 10.822 14.562 1.00 85.56 81 TYR A CA 1
ATOM 623 C C . TYR A 1 81 ? 3.327 12.131 15.288 1.00 85.56 81 TYR A C 1
ATOM 625 O O . TYR A 1 81 ? 2.697 12.096 16.340 1.00 85.56 81 TYR A O 1
ATOM 633 N N . SER A 1 82 ? 3.797 13.270 14.770 1.00 85.31 82 SER A N 1
ATOM 634 C CA . SER A 1 82 ? 3.587 14.568 15.415 1.00 85.31 82 SER A CA 1
ATOM 635 C C . SER A 1 82 ? 2.196 15.125 15.141 1.00 85.31 82 SER A C 1
ATOM 637 O O . SER A 1 82 ? 1.636 15.816 15.988 1.00 85.31 82 SER A O 1
ATOM 639 N N . LYS A 1 83 ? 1.634 14.802 13.972 1.00 84.69 83 LYS A N 1
ATOM 640 C CA . LYS A 1 83 ? 0.344 15.329 13.520 1.00 84.69 83 LYS A CA 1
ATOM 641 C C . LYS A 1 83 ? -0.792 14.303 13.535 1.00 84.69 83 LYS A C 1
ATOM 643 O O . LYS A 1 83 ? -1.925 14.677 13.263 1.00 84.69 83 LYS A O 1
ATOM 648 N N . ASP A 1 84 ? -0.490 13.041 13.840 1.00 84.38 84 ASP A N 1
ATOM 649 C CA . ASP A 1 84 ? -1.439 11.918 13.872 1.00 84.38 84 ASP A CA 1
ATOM 650 C C . ASP A 1 84 ? -2.214 11.729 12.552 1.00 84.38 84 ASP A C 1
ATOM 652 O O . ASP A 1 84 ? -3.404 11.421 12.530 1.00 84.38 84 ASP A O 1
ATOM 656 N N . PHE A 1 85 ? -1.531 11.905 11.418 1.00 86.94 85 PHE A N 1
ATOM 657 C CA . PHE A 1 85 ? -2.098 11.628 10.098 1.00 86.94 85 PHE A CA 1
ATOM 658 C C . PHE A 1 85 ? -1.068 11.041 9.135 1.00 86.94 85 PHE A C 1
ATOM 660 O O . PHE A 1 85 ? 0.134 11.026 9.399 1.00 86.94 85 PHE A O 1
ATOM 667 N N . PHE A 1 86 ? -1.550 10.528 8.006 1.00 89.38 86 PHE A N 1
ATOM 668 C CA . PHE A 1 86 ? -0.705 9.965 6.962 1.00 89.38 86 PHE A CA 1
ATOM 669 C C . PHE A 1 86 ? -0.357 10.982 5.875 1.00 89.38 86 PHE A C 1
ATOM 671 O O . PHE A 1 86 ? -1.204 11.768 5.457 1.00 89.38 86 PHE A O 1
ATOM 678 N N . ILE A 1 87 ? 0.889 10.934 5.413 1.00 92.19 87 ILE A N 1
ATOM 679 C CA . ILE A 1 87 ? 1.423 11.747 4.325 1.00 92.19 87 ILE A CA 1
ATOM 680 C C . ILE A 1 87 ? 1.831 10.814 3.175 1.00 92.19 87 ILE A C 1
ATOM 682 O O . ILE A 1 87 ? 2.550 9.845 3.433 1.00 92.19 87 ILE A O 1
ATOM 686 N N . PRO A 1 88 ? 1.453 11.116 1.925 1.00 92.12 88 PRO A N 1
ATOM 687 C CA . PRO A 1 88 ? 0.537 12.188 1.544 1.00 92.12 88 PRO A CA 1
ATOM 688 C C . PRO A 1 88 ? -0.917 11.870 1.918 1.00 92.12 88 PRO A C 1
ATOM 690 O O . PRO A 1 88 ? -1.256 10.728 2.229 1.00 92.12 88 PRO A O 1
ATOM 693 N N . ASN A 1 89 ? -1.766 12.898 1.927 1.00 86.94 89 ASN A N 1
ATOM 694 C CA . ASN A 1 89 ? -3.174 12.786 2.325 1.00 86.94 89 ASN A CA 1
ATOM 695 C C . ASN A 1 89 ? -4.151 12.789 1.135 1.00 86.94 89 ASN A C 1
ATOM 697 O O . ASN A 1 89 ? -5.360 12.695 1.354 1.00 86.94 89 ASN A O 1
ATOM 701 N N . SER A 1 90 ? -3.633 12.872 -0.092 1.00 88.12 90 SER A N 1
ATOM 702 C CA . SER A 1 90 ? -4.391 12.857 -1.341 1.00 88.12 90 SER A CA 1
ATOM 703 C C . SER A 1 90 ? -3.798 11.840 -2.335 1.00 88.12 90 SER A C 1
ATOM 705 O O . SER A 1 90 ? -2.584 11.587 -2.313 1.00 88.12 90 SER A O 1
ATOM 707 N N . PRO A 1 91 ? -4.624 11.215 -3.197 1.00 87.00 91 PRO A N 1
ATOM 708 C CA . PRO A 1 91 ? -4.148 10.283 -4.224 1.00 87.00 91 PRO A CA 1
ATOM 709 C C . PRO A 1 91 ? -3.149 10.900 -5.214 1.00 87.00 91 PRO A C 1
ATOM 711 O O . PRO A 1 91 ? -2.216 10.225 -5.652 1.00 87.00 91 PRO A O 1
ATOM 714 N N . GLU A 1 92 ? -3.312 12.177 -5.549 1.00 89.25 92 GLU A N 1
ATOM 715 C CA . GLU A 1 92 ? -2.504 12.903 -6.532 1.00 89.25 92 GLU A CA 1
ATOM 716 C C . GLU A 1 92 ? -1.053 13.089 -6.077 1.00 89.25 92 GLU A C 1
ATOM 718 O O . GLU A 1 92 ? -0.132 13.135 -6.894 1.00 89.25 92 GLU A O 1
ATOM 723 N N . GLU A 1 93 ? -0.837 13.168 -4.766 1.00 91.31 93 GLU A N 1
ATOM 724 C CA . GLU A 1 93 ? 0.481 13.335 -4.158 1.00 91.31 93 GLU A CA 1
ATOM 725 C C . GLU A 1 93 ? 1.225 12.001 -3.955 1.00 91.31 93 GLU A C 1
ATOM 727 O O . GLU A 1 93 ? 2.437 12.004 -3.729 1.00 91.31 93 GLU A O 1
ATOM 732 N N . LEU A 1 94 ? 0.535 10.854 -4.063 1.00 86.25 94 LEU A N 1
ATOM 733 C CA . LEU A 1 94 ? 1.052 9.521 -3.710 1.00 86.25 94 LEU A CA 1
ATOM 734 C C . LEU A 1 94 ? 2.249 9.071 -4.575 1.00 86.25 94 LEU A C 1
ATOM 736 O O . LEU A 1 94 ? 3.005 8.199 -4.156 1.00 86.25 94 LEU A O 1
ATOM 740 N N . ASN A 1 95 ? 2.441 9.668 -5.763 1.00 89.12 95 ASN A N 1
ATOM 741 C CA . ASN A 1 95 ? 3.568 9.452 -6.692 1.00 89.12 95 ASN A CA 1
ATOM 742 C C . ASN A 1 95 ? 4.064 7.986 -6.746 1.00 89.12 95 ASN A C 1
ATOM 744 O O . ASN A 1 95 ? 5.264 7.703 -6.580 1.00 89.12 95 ASN A O 1
ATOM 748 N N . SER A 1 96 ? 3.092 7.080 -6.915 1.00 94.88 96 SER A N 1
ATOM 749 C CA . SER A 1 96 ? 3.220 5.623 -6.857 1.00 94.88 96 SER A CA 1
ATOM 750 C C . SER A 1 96 ? 3.447 5.042 -8.247 1.00 94.88 96 SER A C 1
ATOM 752 O O . SER A 1 96 ? 2.624 5.187 -9.153 1.00 94.88 96 SER A O 1
ATOM 754 N N . VAL A 1 97 ? 4.549 4.310 -8.395 1.00 94.44 97 VAL A N 1
ATOM 755 C CA . VAL A 1 97 ? 4.884 3.619 -9.644 1.00 94.44 97 VAL A CA 1
ATOM 756 C C . VAL A 1 97 ? 4.012 2.386 -9.852 1.00 94.44 97 VAL A C 1
ATOM 758 O O . VAL A 1 97 ? 3.802 1.963 -10.988 1.00 94.44 97 VAL A O 1
ATOM 761 N N . GLN A 1 98 ? 3.513 1.777 -8.773 1.00 94.50 98 GLN A N 1
ATOM 762 C CA . GLN A 1 98 ? 2.652 0.599 -8.874 1.00 94.50 98 GLN A CA 1
ATOM 763 C C . GLN A 1 98 ? 1.237 0.988 -9.312 1.00 94.50 98 GLN A C 1
ATOM 765 O O . GLN A 1 98 ? 0.640 0.279 -10.124 1.00 94.50 98 GLN A O 1
ATOM 770 N N . LEU A 1 99 ? 0.722 2.132 -8.849 1.00 95.25 99 LEU A N 1
ATOM 771 C CA . LEU A 1 99 ? -0.543 2.683 -9.331 1.00 95.25 99 LEU A CA 1
ATOM 772 C C . LEU A 1 99 ? -0.450 3.123 -10.795 1.00 95.25 99 LEU A C 1
ATOM 774 O O . LEU A 1 99 ? -1.369 2.834 -11.560 1.00 95.25 99 LEU A O 1
ATOM 778 N N . ASP A 1 100 ? 0.663 3.733 -11.213 1.00 94.56 100 ASP A N 1
ATOM 779 C CA . ASP A 1 100 ? 0.883 4.072 -12.624 1.00 94.56 100 ASP A CA 1
ATOM 780 C C . ASP A 1 100 ? 0.891 2.821 -13.517 1.00 94.56 100 ASP A C 1
ATOM 782 O O . ASP A 1 100 ? 0.194 2.789 -14.533 1.00 94.56 100 ASP A O 1
ATOM 786 N N . LYS A 1 101 ? 1.579 1.748 -13.103 1.00 93.88 101 LYS A N 1
ATOM 787 C CA . LYS A 1 101 ? 1.545 0.453 -13.809 1.00 93.88 101 LYS A CA 1
ATOM 788 C C . LYS A 1 101 ? 0.136 -0.132 -13.873 1.00 93.88 101 LYS A C 1
ATOM 790 O O . LYS A 1 101 ? -0.284 -0.604 -14.926 1.00 93.88 101 LYS A O 1
ATOM 795 N N . ALA A 1 102 ? -0.604 -0.110 -12.763 1.00 94.00 102 ALA A N 1
ATOM 796 C CA . ALA A 1 102 ? -1.975 -0.613 -12.725 1.00 94.00 102 ALA A CA 1
ATOM 797 C C . ALA A 1 102 ? -2.885 0.175 -13.678 1.00 94.00 102 ALA A C 1
ATOM 799 O O . ALA A 1 102 ? -3.643 -0.417 -14.444 1.00 94.00 102 ALA A O 1
ATOM 800 N N . ARG A 1 103 ? -2.763 1.505 -13.681 1.00 95.69 103 ARG A N 1
ATOM 801 C CA . ARG A 1 103 ? -3.492 2.401 -14.579 1.00 95.69 103 ARG A CA 1
ATOM 802 C C . ARG A 1 103 ? -3.203 2.086 -16.047 1.00 95.69 103 ARG A C 1
ATOM 804 O O . ARG A 1 103 ? -4.141 2.006 -16.835 1.00 95.69 103 ARG A O 1
ATOM 811 N N . GLU A 1 104 ? -1.938 1.897 -16.415 1.00 96.69 104 GLU A N 1
ATOM 812 C CA . GLU A 1 104 ? -1.542 1.539 -17.784 1.00 96.69 104 GLU A CA 1
ATOM 813 C C . GLU A 1 104 ? -2.114 0.187 -18.214 1.00 96.69 104 GLU A C 1
ATOM 815 O O . GLU A 1 104 ? -2.704 0.089 -19.288 1.00 96.69 104 GLU A O 1
ATOM 820 N N . LEU A 1 105 ? -2.023 -0.829 -17.350 1.00 94.94 105 LEU A N 1
ATOM 821 C CA . LEU A 1 105 ? -2.582 -2.160 -17.606 1.00 94.94 105 LEU A CA 1
ATOM 822 C C . LEU A 1 105 ? -4.104 -2.137 -17.794 1.00 94.94 105 LEU A C 1
ATOM 824 O O . LEU A 1 105 ? -4.642 -2.914 -18.579 1.00 94.94 105 LEU A O 1
ATOM 828 N N . LEU A 1 106 ? -4.795 -1.248 -17.082 1.00 94.31 106 LEU A N 1
ATOM 829 C CA . LEU A 1 106 ? -6.246 -1.085 -17.157 1.00 94.31 106 LEU A CA 1
ATOM 830 C C . LEU A 1 106 ? -6.692 -0.126 -18.276 1.00 94.31 106 LEU A C 1
ATOM 832 O O . LEU A 1 106 ? -7.893 0.025 -18.504 1.00 94.31 106 LEU A O 1
ATOM 836 N N . GLY A 1 107 ? -5.756 0.538 -18.965 1.00 96.25 107 GLY A N 1
ATOM 837 C CA . GLY A 1 107 ? -6.058 1.553 -19.979 1.00 96.25 107 GLY A CA 1
ATOM 838 C C . GLY A 1 107 ? -6.736 2.803 -19.407 1.00 96.25 107 GLY A C 1
ATOM 839 O O . GLY A 1 107 ? -7.580 3.413 -20.062 1.00 96.25 107 GLY A O 1
ATOM 840 N N . TRP A 1 108 ? -6.434 3.164 -18.159 1.00 97.00 108 TRP A N 1
ATOM 841 C CA . TRP A 1 108 ? -7.059 4.289 -17.461 1.00 97.00 108 TRP A CA 1
ATOM 842 C C . TRP A 1 108 ? -6.280 5.597 -17.647 1.00 97.00 108 TRP A C 1
ATOM 844 O O . TRP A 1 108 ? -5.057 5.610 -17.806 1.00 97.00 108 TRP A O 1
ATOM 854 N N . THR A 1 109 ? -6.982 6.730 -17.589 1.00 96.88 109 THR A N 1
ATOM 855 C CA . THR A 1 109 ? -6.345 8.044 -17.410 1.00 96.88 109 THR A CA 1
ATOM 856 C C . THR A 1 109 ? -5.953 8.243 -15.943 1.00 96.88 109 THR A C 1
ATOM 858 O O . THR A 1 109 ? -6.345 7.451 -15.079 1.00 96.88 109 THR A O 1
ATOM 861 N N . LYS A 1 110 ? -5.142 9.265 -15.639 1.00 95.00 110 LYS A N 1
ATOM 862 C CA . LYS A 1 110 ? -4.775 9.566 -14.243 1.00 95.00 110 LYS A CA 1
ATOM 863 C C . LYS A 1 110 ? -5.996 10.008 -13.447 1.00 95.00 110 LYS A C 1
ATOM 865 O O . LYS A 1 110 ? -6.194 9.556 -12.330 1.00 95.00 110 LYS A O 1
ATOM 870 N N . GLU A 1 111 ? -6.855 10.795 -14.076 1.00 94.94 111 GLU A N 1
ATOM 871 C CA . GLU A 1 111 ? -8.110 11.285 -13.514 1.00 94.94 111 GLU A CA 1
ATOM 872 C C . GLU A 1 111 ? -9.012 10.107 -13.130 1.00 94.94 111 GLU A C 1
ATOM 874 O O . GLU A 1 111 ? -9.453 10.016 -11.990 1.00 94.94 111 GLU A O 1
ATOM 879 N N . ARG A 1 112 ? -9.176 9.126 -14.030 1.00 94.94 112 ARG A N 1
ATOM 880 C CA . ARG A 1 112 ? -9.947 7.908 -13.743 1.00 94.94 112 ARG A CA 1
ATOM 881 C C . ARG A 1 112 ? -9.354 7.090 -12.592 1.00 94.94 112 ARG A C 1
ATOM 883 O O . ARG A 1 112 ? -10.103 6.523 -11.802 1.00 94.94 112 ARG A O 1
ATOM 890 N N . LEU A 1 113 ? -8.025 6.995 -12.508 1.00 95.69 113 LEU A N 1
ATOM 891 C CA . LEU A 1 113 ? -7.355 6.315 -11.397 1.00 95.69 113 LEU A CA 1
ATOM 892 C C . LEU A 1 113 ? -7.677 7.000 -10.061 1.00 95.69 113 LEU A C 1
ATOM 894 O O . LEU A 1 113 ? -8.015 6.310 -9.101 1.00 95.69 113 LEU A O 1
ATOM 898 N N . TYR A 1 114 ? -7.579 8.328 -9.998 1.00 94.69 114 TYR A N 1
ATOM 899 C CA . TYR A 1 114 ? -7.865 9.085 -8.779 1.00 94.69 114 TYR A CA 1
ATOM 900 C C . TYR A 1 114 ? -9.340 8.991 -8.385 1.00 94.69 114 TYR A C 1
ATOM 902 O O . TYR A 1 114 ? -9.631 8.675 -7.234 1.00 94.69 114 TYR A O 1
ATOM 910 N N . GLU A 1 115 ? -10.262 9.111 -9.34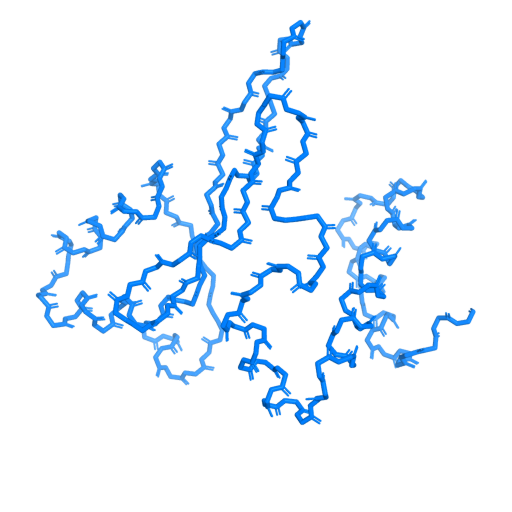5 1.00 93.81 115 GLU A N 1
ATOM 911 C CA . GLU A 1 115 ? -11.695 8.897 -9.109 1.00 93.81 115 GLU A CA 1
ATOM 912 C C . GLU A 1 115 ? -11.983 7.513 -8.511 1.00 93.81 115 GLU A C 1
ATOM 914 O O . GLU A 1 115 ? -12.769 7.388 -7.572 1.00 93.81 115 GLU A O 1
ATOM 919 N N . GLU A 1 116 ? -11.339 6.460 -9.022 1.00 94.81 116 GLU A N 1
ATOM 920 C CA . GLU A 1 116 ? -11.505 5.108 -8.485 1.00 94.81 116 GLU A CA 1
ATOM 921 C C . GLU A 1 116 ? -10.930 4.972 -7.067 1.00 94.81 116 GLU A C 1
ATOM 923 O O . GLU A 1 116 ? -11.528 4.312 -6.213 1.00 94.81 116 GLU A O 1
ATOM 928 N N . ILE A 1 117 ? -9.783 5.596 -6.783 1.00 94.44 117 ILE A N 1
ATOM 929 C CA . ILE A 1 117 ? -9.206 5.611 -5.432 1.00 94.44 117 ILE A CA 1
ATOM 930 C C . ILE A 1 117 ? -10.163 6.312 -4.462 1.00 94.44 117 ILE A C 1
ATOM 932 O O . ILE A 1 117 ? -10.457 5.760 -3.400 1.00 94.44 117 ILE A O 1
ATOM 936 N N . ASP A 1 118 ? -10.717 7.462 -4.841 1.00 93.50 118 ASP A N 1
ATOM 937 C CA . ASP A 1 118 ? -11.676 8.204 -4.023 1.00 93.50 118 ASP A CA 1
ATOM 938 C C . ASP A 1 118 ? -12.968 7.421 -3.782 1.00 93.50 118 ASP A C 1
ATOM 940 O O . ASP A 1 118 ? -13.463 7.370 -2.649 1.00 93.50 118 ASP A O 1
ATOM 944 N N . ARG A 1 119 ? -13.493 6.727 -4.800 1.00 93.75 119 ARG A N 1
ATOM 945 C CA . ARG A 1 119 ? -14.649 5.825 -4.643 1.00 93.75 119 ARG A CA 1
ATOM 946 C C . ARG A 1 119 ? -14.368 4.719 -3.630 1.00 93.75 119 ARG A C 1
ATOM 948 O O . ARG A 1 119 ? -15.211 4.447 -2.770 1.00 93.75 119 ARG A O 1
ATOM 955 N N . ARG A 1 120 ? -13.176 4.114 -3.669 1.00 94.50 120 ARG A N 1
ATOM 956 C CA . ARG A 1 120 ? -12.757 3.089 -2.695 1.00 94.50 120 ARG A CA 1
ATOM 957 C C . ARG A 1 120 ? -12.584 3.662 -1.292 1.00 94.50 120 ARG A C 1
ATOM 959 O O . ARG A 1 120 ? -13.014 3.027 -0.329 1.00 94.50 120 ARG A O 1
ATOM 966 N N . ILE A 1 121 ? -12.014 4.860 -1.159 1.00 93.50 121 ILE A N 1
ATOM 967 C CA . ILE A 1 121 ? -11.906 5.569 0.125 1.00 93.50 121 ILE A CA 1
ATOM 968 C C . ILE A 1 121 ? -13.301 5.821 0.704 1.00 93.50 121 ILE A C 1
ATOM 970 O O . ILE A 1 121 ? -13.542 5.535 1.879 1.00 93.50 121 ILE A O 1
ATOM 974 N N . LEU A 1 122 ? -14.237 6.311 -0.112 1.00 93.81 122 LEU A N 1
ATOM 975 C CA . LEU A 1 122 ? -15.612 6.578 0.303 1.00 93.81 122 LEU A CA 1
ATOM 976 C C . LEU A 1 122 ? -16.341 5.298 0.724 1.00 93.81 122 LEU A C 1
ATOM 978 O O . LEU A 1 122 ? -17.037 5.304 1.741 1.00 93.81 122 LEU A O 1
ATOM 982 N N . LEU A 1 123 ? -16.165 4.196 -0.013 1.00 93.56 123 LEU A N 1
ATOM 983 C CA . LEU A 1 123 ? -16.702 2.889 0.366 1.00 93.56 123 LEU A CA 1
ATOM 984 C C . LEU A 1 123 ? -16.204 2.481 1.756 1.00 93.56 123 LEU A C 1
ATOM 986 O O . LEU A 1 123 ? -17.018 2.211 2.637 1.00 93.56 123 LEU A O 1
ATOM 990 N N . LEU A 1 124 ? -14.885 2.465 1.968 1.00 93.69 124 LEU A N 1
ATOM 991 C CA . LEU A 1 124 ? -14.285 2.051 3.240 1.00 93.69 124 LEU A CA 1
ATOM 992 C C . LEU A 1 124 ? -14.722 2.955 4.398 1.00 93.69 124 LEU A C 1
ATOM 994 O O . LEU A 1 124 ? -15.036 2.455 5.479 1.00 93.69 124 LEU A O 1
ATOM 998 N N . ARG A 1 125 ? -14.824 4.268 4.161 1.00 93.88 125 ARG A N 1
ATOM 999 C CA . ARG A 1 125 ? -15.328 5.227 5.150 1.00 93.88 125 ARG A CA 1
ATOM 1000 C C . ARG A 1 125 ? -16.770 4.920 5.549 1.00 93.88 125 ARG A C 1
ATOM 1002 O O . ARG A 1 125 ? -17.045 4.784 6.735 1.00 93.88 125 ARG A O 1
ATOM 1009 N N . ARG A 1 126 ? -17.664 4.718 4.574 1.00 94.12 126 ARG A N 1
ATOM 1010 C CA . ARG A 1 126 ? -19.075 4.370 4.821 1.00 94.12 126 ARG A CA 1
ATOM 1011 C C . ARG A 1 126 ? -19.229 3.049 5.573 1.00 94.12 126 ARG A C 1
ATOM 1013 O O . ARG A 1 126 ? -20.154 2.910 6.368 1.00 94.12 126 ARG A O 1
ATOM 1020 N N . LEU A 1 127 ? -18.366 2.064 5.313 1.00 93.25 127 LEU A N 1
ATOM 1021 C CA . LEU A 1 127 ? -18.369 0.800 6.057 1.00 93.25 127 LEU A CA 1
ATOM 1022 C C . LEU A 1 127 ? -17.945 1.014 7.515 1.00 93.25 127 LEU A C 1
ATOM 1024 O O . LEU A 1 127 ? -18.624 0.523 8.416 1.00 93.25 127 LEU A O 1
ATOM 1028 N N . GLY A 1 128 ? -16.897 1.809 7.744 1.00 93.00 128 GLY A N 1
ATOM 1029 C CA . GLY A 1 128 ? -16.447 2.181 9.087 1.00 93.00 128 GLY A CA 1
ATOM 1030 C C . GLY A 1 128 ? -17.495 2.971 9.876 1.00 93.00 128 GLY A C 1
ATOM 1031 O O . GLY A 1 128 ? -17.767 2.643 11.026 1.00 93.00 128 GLY A O 1
ATOM 1032 N N . GLU A 1 129 ? -18.146 3.955 9.250 1.00 94.56 129 GLU A N 1
ATOM 1033 C CA . GLU A 1 129 ? -19.230 4.752 9.853 1.00 94.56 129 GLU A CA 1
ATOM 1034 C C . GLU A 1 129 ? -20.445 3.897 10.246 1.00 94.56 129 GLU A C 1
ATOM 1036 O O . GLU A 1 129 ? -21.108 4.178 11.241 1.00 94.56 129 GLU A O 1
ATOM 1041 N N . LYS A 1 130 ? -20.718 2.822 9.497 1.00 93.75 130 LYS A N 1
ATOM 1042 C CA . LYS A 1 130 ? -21.768 1.840 9.815 1.00 93.75 130 LYS A CA 1
ATOM 1043 C C . LYS A 1 130 ? -21.350 0.819 10.879 1.00 93.75 130 LYS A C 1
ATOM 1045 O O . LYS A 1 130 ? -22.153 -0.041 11.226 1.00 93.75 130 LYS A O 1
ATOM 1050 N N . GLY A 1 131 ? -20.114 0.883 11.377 1.00 92.81 131 GLY A N 1
ATOM 1051 C CA . GLY A 1 131 ? -19.578 -0.069 12.351 1.00 92.81 131 GLY A CA 1
ATOM 1052 C C . GLY A 1 131 ? -19.308 -1.466 11.783 1.00 92.81 131 GLY A C 1
ATOM 1053 O O . GLY A 1 131 ? -19.124 -2.409 12.553 1.00 92.81 131 GLY A O 1
ATOM 1054 N N . ILE A 1 132 ? -19.269 -1.617 10.454 1.00 90.69 132 ILE A N 1
ATOM 1055 C CA . ILE A 1 132 ? -19.002 -2.905 9.807 1.00 90.69 132 ILE A CA 1
ATOM 1056 C C . ILE A 1 132 ? -17.520 -3.232 9.990 1.00 90.69 132 ILE A C 1
ATOM 1058 O O . ILE A 1 132 ? -16.646 -2.597 9.402 1.00 90.69 132 ILE A O 1
ATOM 1062 N N . SER A 1 133 ? -17.250 -4.230 10.826 1.00 86.06 133 SER A N 1
ATOM 1063 C CA . SER A 1 133 ? -15.900 -4.710 11.150 1.00 86.06 133 SER A CA 1
ATOM 1064 C C . SER A 1 133 ? -15.757 -6.229 11.034 1.00 86.06 133 SER A C 1
ATOM 1066 O O . SER A 1 133 ? -14.642 -6.743 11.112 1.00 86.06 133 SER A O 1
ATOM 1068 N N . ASP A 1 134 ? -16.869 -6.935 10.813 1.00 93.38 134 ASP A N 1
ATOM 1069 C CA . ASP A 1 134 ? -16.874 -8.368 10.556 1.00 93.38 134 ASP A CA 1
ATOM 1070 C C . ASP A 1 134 ? -16.372 -8.683 9.139 1.00 93.38 134 ASP A C 1
ATOM 1072 O O . ASP A 1 134 ? -16.649 -7.960 8.173 1.00 93.38 134 ASP A O 1
ATOM 1076 N N . TYR A 1 135 ? -15.623 -9.779 9.021 1.00 91.44 135 TYR A N 1
ATOM 1077 C CA . TYR A 1 135 ? -14.988 -10.181 7.770 1.00 91.44 135 TYR A CA 1
ATOM 1078 C C . TYR A 1 135 ? -16.010 -10.504 6.674 1.00 91.44 135 TYR A C 1
ATOM 1080 O O . TYR A 1 135 ? -15.835 -10.068 5.533 1.00 91.44 135 TYR A O 1
ATOM 1088 N N . ASP A 1 136 ? -17.086 -11.224 7.000 1.00 93.31 136 ASP A N 1
ATOM 1089 C CA . ASP A 1 136 ? -18.063 -11.670 6.007 1.00 93.31 136 ASP A CA 1
ATOM 1090 C C . ASP A 1 136 ? -18.881 -10.493 5.477 1.00 93.31 136 ASP A C 1
ATOM 1092 O O . ASP A 1 136 ? -19.183 -10.409 4.282 1.00 93.31 136 ASP A O 1
ATOM 1096 N N . GLU A 1 137 ? -19.237 -9.553 6.350 1.00 92.62 137 GLU A N 1
ATOM 1097 C CA . GLU A 1 137 ? -19.931 -8.331 5.947 1.00 92.62 137 GLU A CA 1
ATOM 1098 C C . GLU A 1 137 ? -19.060 -7.434 5.064 1.00 92.62 137 GLU A C 1
ATOM 1100 O O . GLU A 1 137 ? -19.537 -6.937 4.034 1.00 92.62 137 GLU A O 1
ATOM 1105 N N . LEU A 1 138 ? -17.779 -7.278 5.418 1.00 92.12 138 LEU A N 1
ATOM 1106 C CA . LEU A 1 138 ? -16.803 -6.551 4.609 1.00 92.12 138 LEU A CA 1
ATOM 1107 C C . LEU A 1 138 ? -16.633 -7.208 3.234 1.00 92.12 138 LEU A C 1
ATOM 1109 O O . LEU A 1 138 ? -16.723 -6.526 2.211 1.00 92.12 138 LEU A O 1
ATOM 1113 N N . ALA A 1 139 ? -16.463 -8.531 3.186 1.00 92.44 139 ALA A N 1
ATOM 1114 C CA . ALA A 1 139 ? -16.336 -9.281 1.940 1.00 92.44 139 ALA A CA 1
ATOM 1115 C C . ALA A 1 139 ? -17.573 -9.105 1.047 1.00 92.44 139 ALA A C 1
ATOM 1117 O O . ALA A 1 139 ? -17.442 -8.791 -0.137 1.00 92.44 139 ALA A O 1
ATOM 1118 N N . LYS A 1 140 ? -18.785 -9.207 1.609 1.00 92.44 140 LYS A N 1
ATOM 1119 C CA . LYS A 1 140 ? -20.039 -8.963 0.873 1.00 92.44 140 LYS A CA 1
ATOM 1120 C C . LYS A 1 140 ? -20.114 -7.541 0.318 1.00 92.44 140 LYS A C 1
ATOM 1122 O O . LYS A 1 140 ? -20.593 -7.351 -0.798 1.00 92.44 140 LYS A O 1
ATOM 1127 N N . ALA A 1 141 ? -19.674 -6.538 1.077 1.00 91.06 141 ALA A N 1
ATOM 1128 C CA . ALA A 1 141 ? -19.652 -5.155 0.610 1.00 91.06 141 ALA A CA 1
ATOM 1129 C C . ALA A 1 141 ? -18.674 -4.950 -0.555 1.00 91.06 141 ALA A C 1
ATOM 1131 O O . ALA A 1 141 ? -19.042 -4.310 -1.540 1.00 91.06 141 ALA A O 1
ATOM 1132 N N . LEU A 1 142 ? -17.479 -5.538 -0.476 1.00 91.00 142 LEU A N 1
ATOM 1133 C CA . LEU A 1 142 ? -16.487 -5.493 -1.552 1.00 91.00 142 LEU A CA 1
ATOM 1134 C C . LEU A 1 142 ? -16.984 -6.213 -2.809 1.00 91.00 142 LEU A C 1
ATOM 1136 O O . LEU A 1 142 ? -16.884 -5.668 -3.902 1.00 91.00 142 LEU A O 1
ATOM 1140 N N . VAL A 1 143 ? -17.586 -7.397 -2.669 1.00 91.50 143 VAL A N 1
ATOM 1141 C CA . VAL A 1 143 ? -18.184 -8.115 -3.807 1.00 91.50 143 VAL A CA 1
ATOM 1142 C C . VAL A 1 143 ? -19.266 -7.265 -4.469 1.00 91.50 143 VAL A C 1
ATOM 1144 O O . VAL A 1 143 ? -19.245 -7.110 -5.684 1.00 91.50 143 VAL A O 1
ATOM 1147 N N . ARG A 1 144 ? -20.171 -6.652 -3.695 1.00 90.38 144 ARG A N 1
ATOM 1148 C CA . ARG A 1 144 ? -21.198 -5.754 -4.251 1.00 90.38 144 ARG A CA 1
ATOM 1149 C C . ARG A 1 144 ? -20.599 -4.560 -4.989 1.00 90.38 144 ARG A C 1
ATOM 1151 O O . ARG A 1 144 ? -21.115 -4.212 -6.043 1.00 90.38 144 ARG A O 1
ATOM 1158 N N . TYR A 1 145 ? -19.524 -3.964 -4.468 1.00 90.50 145 TYR A N 1
ATOM 1159 C CA . TYR A 1 145 ? -18.816 -2.870 -5.140 1.00 90.50 145 TYR A CA 1
ATOM 1160 C C . TYR A 1 145 ? -18.329 -3.287 -6.534 1.00 90.50 145 TYR A C 1
ATOM 1162 O O . TYR A 1 145 ? -18.586 -2.589 -7.509 1.00 90.50 145 TYR A O 1
ATOM 1170 N N . TYR A 1 146 ? -17.691 -4.456 -6.642 1.00 85.88 146 TYR A N 1
ATOM 1171 C CA . TYR A 1 146 ? -17.140 -4.928 -7.915 1.00 85.88 146 TYR A CA 1
ATOM 1172 C C . TYR A 1 146 ? -18.186 -5.519 -8.869 1.00 85.88 146 TYR A C 1
ATOM 1174 O O . TYR A 1 146 ? -18.012 -5.424 -10.079 1.00 85.88 146 TYR A O 1
ATOM 1182 N N . VAL A 1 147 ? -19.267 -6.115 -8.357 1.00 86.38 147 VAL A N 1
ATOM 1183 C CA . VAL A 1 147 ? -20.338 -6.703 -9.184 1.00 86.38 147 VAL A CA 1
ATOM 1184 C C . VAL A 1 147 ? -21.271 -5.635 -9.746 1.00 86.38 147 VAL A C 1
ATOM 1186 O O . VAL A 1 147 ? -21.684 -5.740 -10.897 1.00 86.38 147 VAL A O 1
ATOM 1189 N N . ASN A 1 148 ? -21.598 -4.607 -8.960 1.00 78.19 148 ASN A N 1
ATOM 1190 C CA . ASN A 1 148 ? -22.562 -3.598 -9.391 1.00 78.19 148 ASN A CA 1
ATOM 1191 C C . ASN A 1 148 ? -21.958 -2.542 -10.324 1.00 78.19 148 ASN A C 1
ATOM 1193 O O . ASN A 1 148 ? -22.734 -1.816 -10.926 1.00 78.19 148 ASN A O 1
ATOM 1197 N N . GLY A 1 149 ? -20.626 -2.481 -10.470 1.00 60.34 149 GLY A N 1
ATOM 1198 C CA . GLY A 1 149 ? -19.905 -1.645 -11.438 1.00 60.34 149 GLY A CA 1
ATOM 1199 C C . GLY A 1 149 ? -20.239 -0.152 -11.364 1.00 60.34 149 GLY A C 1
ATOM 1200 O O . GLY A 1 149 ? -21.300 0.257 -11.817 1.00 60.34 149 GLY A O 1
ATOM 1201 N N . ASP A 1 150 ? -19.331 0.675 -10.833 1.00 52.16 150 ASP A N 1
ATOM 1202 C CA . ASP A 1 150 ? -19.340 2.159 -10.852 1.00 52.16 150 ASP A CA 1
ATOM 1203 C C . ASP A 1 150 ? -20.618 2.897 -10.391 1.00 52.16 150 ASP A C 1
ATOM 1205 O O . ASP A 1 150 ? -20.629 4.121 -10.279 1.00 52.16 150 ASP A O 1
ATOM 1209 N N . SER A 1 151 ? -21.683 2.182 -10.048 1.00 42.75 151 SER A N 1
ATOM 1210 C CA . SER A 1 151 ? -22.989 2.712 -9.692 1.00 42.75 151 SER A CA 1
ATOM 1211 C C . SER A 1 151 ? -23.222 2.524 -8.198 1.00 42.75 151 SER A C 1
ATOM 1213 O O . SER A 1 151 ? -24.011 1.703 -7.737 1.00 42.75 151 SER A O 1
ATOM 1215 N N . ILE A 1 152 ? -22.504 3.327 -7.413 1.00 44.06 152 ILE A N 1
ATOM 1216 C CA . ILE A 1 152 ? -22.997 3.747 -6.100 1.00 44.06 152 ILE A CA 1
ATOM 1217 C C . ILE A 1 152 ? -23.627 5.127 -6.303 1.00 44.06 152 ILE A C 1
ATOM 1219 O O . ILE A 1 152 ? -23.015 6.151 -5.997 1.00 44.06 152 ILE A O 1
ATOM 1223 N N . GLY A 1 153 ? -24.823 5.117 -6.895 1.00 36.97 153 GLY A N 1
ATOM 1224 C CA . GLY A 1 153 ? -25.800 6.199 -6.767 1.00 36.97 153 GLY A CA 1
ATOM 1225 C C . GLY A 1 153 ? -26.525 6.097 -5.434 1.00 36.97 153 GLY A C 1
ATOM 1226 O O . GLY A 1 153 ? -26.744 4.950 -4.978 1.00 36.97 153 GLY A O 1
#

pLDDT: mean 86.79, std 11.51, range [36.97, 97.0]

Secondary structure (DSSP, 8-state):
-TGGGT---------SSHHHHHHHHHH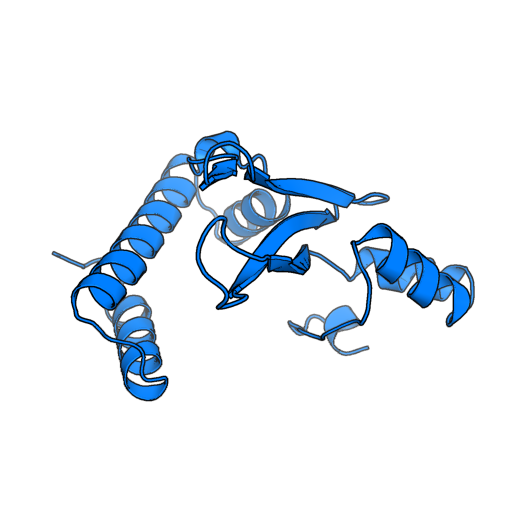HS-HHHHHHHHHH--EEEEEEEEEPTT---EEEEEEEEEEE-SSSEEEEEEEETTTTEEES-SGGG---HHHHHHHHHTT--HHHHHHHHHHHHHHHHHHHHTT---HHHHHHHHHHHHHH-S---

Sequence (153 aa):
QAVASGHGGLTTFHGSNHVDVITRISGLLGPDLSQQFRQLISVVASIKRIEEHGNKKANRKIVSIVENVGNDFKEIFKYDYSKDFFIPNSPEELNSVQLDKARELLGWTKERLYEEIDRRILLLRRLGEKGISDYDELAKALVRYYVNGDSIG